Protein AF-A0A8X6L9H0-F1 (afdb_monomer_lite)

Organism: Trichonephila clavata (NCBI:txid2740835)

Sequence (111 aa):
MDDCLSGSSKLTEFKALQLELKQLLQRGGMTLHKWCTNLSPTTAQEELLLDRNSEEIQVKSLGMIWNSVSDTFTYKYNANLNHSYTKRDVLSQDHPHLRSIWTSRSCHFQS

Foldseek 3Di:
DQDDDDDDPDLVVRVVVVVVVQVVCVVVVHHDDADDALDDCVSDPPPHYDDLPDPVQQPCDPQWGANSPVRDIDHDDDDPPVDDDDPVNVVCVSPVVCVVVPVVVVVPPDD

Structure (mmCIF, N/CA/C/O backbone):
data_AF-A0A8X6L9H0-F1
#
_entry.id   AF-A0A8X6L9H0-F1
#
loop_
_atom_site.group_PDB
_atom_site.id
_atom_site.type_symbol
_atom_site.label_atom_id
_atom_site.label_alt_id
_atom_site.label_comp_id
_atom_site.label_asym_id
_atom_site.label_entity_id
_atom_site.label_seq_id
_atom_site.pdbx_PDB_ins_code
_atom_site.Cartn_x
_atom_site.Cartn_y
_atom_site.Cartn_z
_atom_site.occupancy
_atom_site.B_iso_or_equiv
_atom_site.auth_seq_id
_atom_site.auth_comp_id
_atom_site.auth_asym_id
_atom_site.auth_atom_id
_atom_site.pdbx_PDB_model_num
ATOM 1 N N . MET A 1 1 ? -8.670 -13.361 -3.957 1.00 62.12 1 MET A N 1
ATOM 2 C CA . MET A 1 1 ? -8.133 -11.998 -4.148 1.00 62.12 1 MET A CA 1
ATOM 3 C C . MET A 1 1 ? -8.380 -11.325 -2.828 1.00 62.12 1 MET A C 1
ATOM 5 O O . MET A 1 1 ? -9.537 -11.174 -2.461 1.00 62.12 1 MET A O 1
ATOM 9 N N . ASP A 1 2 ? -7.307 -11.040 -2.106 1.00 77.31 2 ASP A N 1
ATOM 10 C CA . ASP A 1 2 ? -7.361 -10.854 -0.653 1.00 77.31 2 ASP A CA 1
ATOM 11 C C . ASP A 1 2 ? -6.640 -9.558 -0.226 1.00 77.31 2 ASP A C 1
ATOM 13 O O . ASP A 1 2 ? -6.606 -9.222 0.954 1.00 77.31 2 ASP A O 1
ATOM 17 N N . ASP A 1 3 ? -6.112 -8.801 -1.201 1.00 77.94 3 ASP A N 1
ATOM 18 C CA . ASP A 1 3 ? -5.457 -7.506 -1.008 1.00 77.94 3 ASP A CA 1
ATOM 19 C C . ASP A 1 3 ? -6.423 -6.345 -1.295 1.00 77.94 3 ASP A C 1
ATOM 21 O O . ASP A 1 3 ? -7.194 -6.383 -2.258 1.00 77.94 3 ASP A O 1
ATOM 25 N N . CYS A 1 4 ? -6.330 -5.269 -0.508 1.00 80.62 4 CYS A N 1
ATOM 26 C CA . CYS A 1 4 ? -7.076 -4.028 -0.713 1.00 80.62 4 CYS A CA 1
ATOM 27 C C . CYS A 1 4 ? -6.118 -2.829 -0.705 1.00 80.62 4 CYS A C 1
ATOM 29 O O . CYS A 1 4 ? -5.362 -2.642 0.248 1.00 80.62 4 CYS A O 1
ATOM 31 N N . LEU A 1 5 ? -6.167 -2.014 -1.762 1.00 80.75 5 LEU A N 1
ATOM 32 C CA . LEU A 1 5 ? -5.429 -0.756 -1.868 1.00 80.75 5 LEU A CA 1
ATOM 33 C C . LEU A 1 5 ? -6.414 0.407 -1.723 1.00 80.75 5 LEU A C 1
ATOM 35 O O . LEU A 1 5 ? -7.377 0.509 -2.482 1.00 80.75 5 LEU A O 1
ATOM 39 N N . SER A 1 6 ? -6.169 1.280 -0.750 1.00 82.12 6 SER A N 1
ATOM 40 C CA . SER A 1 6 ? -6.954 2.492 -0.507 1.00 82.12 6 SER A CA 1
ATOM 41 C C . SER A 1 6 ? -6.022 3.630 -0.097 1.00 82.12 6 SER A C 1
ATOM 43 O O . SER A 1 6 ? -4.957 3.389 0.471 1.00 82.12 6 SER A O 1
ATOM 45 N N . GLY A 1 7 ? -6.406 4.869 -0.393 1.00 83.50 7 GLY A N 1
ATOM 46 C CA . GLY A 1 7 ? -5.577 6.044 -0.146 1.00 83.50 7 GLY A CA 1
ATOM 47 C C . GLY A 1 7 ? -6.398 7.318 0.023 1.00 83.50 7 GLY A C 1
ATOM 48 O O . GLY A 1 7 ? -7.534 7.411 -0.435 1.00 83.50 7 GLY A O 1
ATOM 49 N N . SER A 1 8 ? -5.802 8.311 0.682 1.00 83.19 8 SER A N 1
ATOM 50 C CA . SER A 1 8 ? -6.322 9.677 0.776 1.00 83.19 8 SER A CA 1
ATOM 51 C C . SER A 1 8 ? -5.162 10.671 0.737 1.00 83.19 8 SER A C 1
ATOM 53 O O . SER A 1 8 ? -4.038 10.351 1.121 1.00 83.19 8 SER A O 1
ATOM 55 N N . SER A 1 9 ? -5.443 11.888 0.274 1.00 82.56 9 SER A N 1
ATOM 56 C CA . SER A 1 9 ? -4.499 13.005 0.243 1.00 82.56 9 SER A CA 1
ATOM 57 C C . SER A 1 9 ? -4.329 13.700 1.599 1.00 82.56 9 SER A C 1
ATOM 59 O O . SER A 1 9 ? -3.380 14.464 1.770 1.00 82.56 9 SER A O 1
ATOM 61 N N . LYS A 1 10 ? -5.219 13.451 2.574 1.00 85.12 10 LYS A N 1
ATOM 62 C CA . LYS A 1 10 ? -5.148 14.039 3.920 1.00 85.12 10 LYS A CA 1
ATOM 63 C C . LYS A 1 10 ? -4.964 12.965 4.982 1.00 85.12 10 LYS A C 1
ATOM 65 O O . LYS A 1 10 ? -5.654 11.951 4.993 1.00 85.12 10 LYS A O 1
ATOM 70 N N . LEU A 1 11 ? -4.103 13.245 5.958 1.00 83.00 11 LEU A N 1
ATOM 71 C CA . LEU A 1 11 ? -3.814 12.319 7.057 1.00 83.00 11 LEU A CA 1
ATOM 72 C C . LEU A 1 11 ? -5.058 11.970 7.893 1.00 83.00 11 LEU A C 1
ATOM 74 O O . LEU A 1 11 ? -5.219 10.831 8.324 1.00 83.00 11 LEU A O 1
ATOM 78 N N . THR A 1 12 ? -5.931 12.944 8.147 1.00 84.25 12 THR A N 1
ATOM 79 C CA . THR A 1 12 ? -7.156 12.750 8.939 1.00 84.25 12 THR A CA 1
ATOM 80 C C . THR A 1 12 ? -8.145 11.829 8.233 1.00 84.25 12 THR A C 1
ATOM 82 O O . THR A 1 12 ? -8.662 10.898 8.844 1.00 84.25 12 THR A O 1
ATOM 85 N N . GLU A 1 13 ? -8.358 12.054 6.939 1.00 86.94 13 GLU A N 1
ATOM 86 C CA . GLU A 1 13 ? -9.201 11.217 6.084 1.00 86.94 13 GLU A CA 1
ATOM 87 C C . GLU A 1 13 ? -8.612 9.810 5.933 1.00 86.94 13 GLU A C 1
ATOM 89 O O . GLU A 1 13 ? -9.339 8.828 6.037 1.00 86.94 13 GLU A O 1
ATOM 94 N N . PHE A 1 14 ? -7.289 9.690 5.785 1.00 84.94 14 PHE A N 1
ATOM 95 C CA . PHE A 1 14 ? -6.604 8.397 5.746 1.00 84.94 14 PHE A CA 1
ATOM 96 C C . PHE A 1 14 ? -6.837 7.571 7.021 1.00 84.94 14 PHE A C 1
ATOM 98 O O . PHE A 1 14 ? -7.155 6.386 6.944 1.00 84.94 14 PHE A O 1
ATOM 105 N N . LYS A 1 15 ? -6.731 8.195 8.202 1.00 83.62 15 LYS A N 1
ATOM 106 C CA . LYS A 1 15 ? -7.002 7.523 9.484 1.00 83.62 15 LYS A CA 1
ATOM 107 C C . LYS A 1 15 ? -8.462 7.087 9.612 1.00 83.62 15 LYS A C 1
ATOM 109 O O . LYS A 1 15 ? -8.724 5.994 10.111 1.00 83.62 15 LYS A O 1
ATOM 114 N N . ALA A 1 16 ? -9.399 7.920 9.157 1.00 88.56 16 ALA A N 1
ATOM 115 C CA . ALA A 1 16 ? -10.816 7.565 9.132 1.00 88.56 16 ALA A CA 1
ATOM 116 C C . ALA A 1 16 ? -11.064 6.354 8.219 1.00 88.56 16 ALA A C 1
ATOM 118 O O . ALA A 1 16 ? -11.650 5.369 8.661 1.00 88.56 16 ALA A O 1
ATOM 119 N N . LEU A 1 17 ? -10.508 6.372 7.004 1.00 88.06 17 LEU A N 1
ATOM 120 C CA . LEU A 1 17 ? -10.592 5.264 6.050 1.00 88.06 17 LEU A CA 1
ATOM 121 C C . LEU A 1 17 ? -10.015 3.963 6.613 1.00 88.06 17 LEU A C 1
ATOM 123 O O . LEU A 1 17 ? -10.625 2.907 6.468 1.00 88.06 17 LEU A O 1
ATOM 127 N N . GLN A 1 18 ? -8.860 4.022 7.279 1.00 85.00 18 GLN A N 1
ATOM 128 C CA . GLN A 1 18 ? -8.257 2.849 7.910 1.00 85.00 18 GLN A CA 1
ATOM 129 C C . GLN A 1 18 ? -9.188 2.237 8.969 1.00 85.00 18 GLN A C 1
ATOM 131 O O . GLN A 1 18 ? -9.349 1.014 9.029 1.00 85.00 18 GLN A O 1
ATOM 136 N N . LEU A 1 19 ? -9.811 3.078 9.800 1.00 87.12 19 LEU A N 1
ATOM 137 C CA . LEU A 1 19 ? -10.740 2.632 10.835 1.00 87.12 19 LEU A CA 1
ATOM 138 C C . LEU A 1 19 ? -12.010 2.024 10.229 1.00 87.12 19 LEU A C 1
ATOM 140 O O . LEU A 1 19 ? -12.421 0.938 10.639 1.00 87.12 19 LEU A O 1
ATOM 144 N N . GLU A 1 20 ? -12.604 2.696 9.245 1.00 91.25 20 GLU A N 1
ATOM 145 C CA . GLU A 1 20 ? -13.798 2.227 8.538 1.00 91.25 20 GLU A CA 1
ATOM 146 C C . GLU A 1 20 ? -13.548 0.883 7.850 1.00 91.25 20 GLU A C 1
ATOM 148 O O . GLU A 1 20 ? -14.347 -0.043 7.997 1.00 91.25 20 GLU A O 1
ATOM 153 N N . LEU A 1 21 ? -12.403 0.731 7.177 1.00 89.94 21 LEU A N 1
ATOM 154 C CA . LEU A 1 21 ? -12.025 -0.518 6.521 1.00 89.94 21 LEU A CA 1
ATOM 155 C C . LEU A 1 21 ? -11.865 -1.656 7.537 1.00 89.94 21 LEU A C 1
ATOM 157 O O . LEU A 1 21 ? -12.380 -2.754 7.327 1.00 89.94 21 LEU A O 1
ATOM 161 N N . LYS A 1 22 ? -11.202 -1.394 8.671 1.00 86.94 22 LYS A N 1
ATOM 162 C CA . LYS A 1 22 ? -11.036 -2.384 9.743 1.00 86.94 22 LYS A CA 1
ATOM 163 C C . LYS A 1 22 ? -12.389 -2.842 10.292 1.00 86.94 22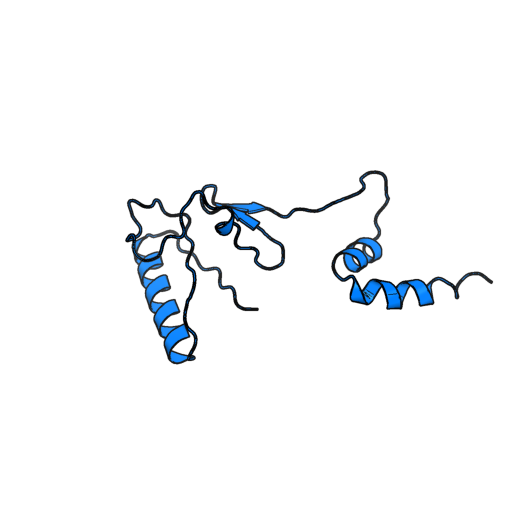 LYS A C 1
ATOM 165 O O . LYS A 1 22 ? -12.605 -4.041 10.449 1.00 86.94 22 LYS A O 1
ATOM 170 N N . GLN A 1 23 ? -13.308 -1.909 10.542 1.00 90.94 23 GLN A N 1
ATOM 171 C CA . GLN A 1 23 ? -14.658 -2.223 11.018 1.00 90.94 23 GLN A CA 1
ATOM 172 C C . GLN A 1 23 ? -15.472 -3.003 9.981 1.00 90.94 23 GLN A C 1
ATOM 174 O O . GLN A 1 23 ? -16.177 -3.947 10.337 1.00 90.94 23 GLN A O 1
ATOM 179 N N . LEU A 1 24 ? -15.376 -2.627 8.704 1.00 92.38 24 LEU A N 1
ATOM 180 C CA . LEU A 1 24 ? -16.057 -3.308 7.606 1.00 92.38 24 LEU A CA 1
ATOM 181 C C . LEU A 1 24 ? -15.600 -4.769 7.498 1.00 92.38 24 LEU A C 1
ATOM 183 O O . LEU A 1 24 ? -16.435 -5.672 7.459 1.00 92.38 24 LEU A O 1
ATOM 187 N N . LEU A 1 25 ? -14.284 -5.001 7.507 1.00 89.81 25 LEU A N 1
ATOM 188 C CA . LEU A 1 25 ? -13.709 -6.344 7.448 1.00 89.81 25 LEU A CA 1
ATOM 189 C C . LEU A 1 25 ? -14.140 -7.179 8.657 1.00 89.81 25 LEU A C 1
ATOM 191 O O . LEU A 1 25 ? -14.620 -8.296 8.477 1.00 89.81 25 LEU A O 1
ATOM 195 N N . GLN A 1 26 ? -14.086 -6.609 9.864 1.00 90.44 26 GLN A N 1
ATOM 196 C CA . GLN A 1 26 ? -14.535 -7.286 11.084 1.00 90.44 26 GLN A CA 1
ATOM 197 C C . GLN A 1 26 ? -16.013 -7.686 11.029 1.00 90.44 26 GLN A C 1
ATOM 199 O O . GLN A 1 26 ? -16.359 -8.802 11.411 1.00 90.44 26 GLN A O 1
ATOM 204 N N . ARG A 1 27 ? -16.891 -6.816 10.513 1.00 92.88 27 ARG A N 1
ATOM 205 C CA . ARG A 1 27 ? -18.314 -7.143 10.302 1.00 92.88 27 ARG A CA 1
ATOM 206 C C . ARG A 1 27 ? -18.508 -8.275 9.295 1.00 92.88 27 ARG A C 1
ATOM 208 O O . ARG A 1 27 ? -19.432 -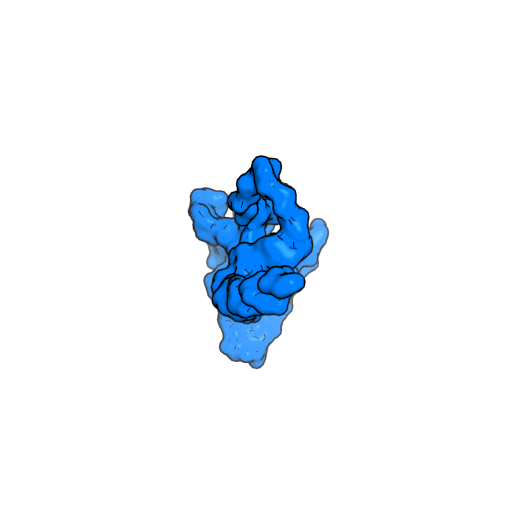9.064 9.448 1.00 92.88 27 ARG A O 1
ATOM 215 N N . GLY A 1 28 ? -17.636 -8.358 8.294 1.00 90.75 28 GLY A N 1
ATOM 216 C CA . GLY A 1 28 ? -17.590 -9.457 7.332 1.00 90.75 28 GLY A CA 1
ATOM 217 C C . GLY A 1 28 ? -16.922 -10.735 7.852 1.00 90.75 28 GLY A C 1
ATOM 218 O O . GLY A 1 28 ? -16.766 -11.671 7.076 1.00 90.75 28 GLY A O 1
ATOM 219 N N . GLY A 1 29 ? -16.495 -10.788 9.121 1.00 91.25 29 GLY A N 1
ATOM 220 C CA . GLY A 1 29 ? -15.761 -11.929 9.682 1.00 91.25 29 GLY A CA 1
ATOM 221 C C . GLY A 1 29 ? -14.321 -12.062 9.169 1.00 91.25 29 GLY A C 1
ATOM 222 O O . GLY A 1 29 ? -13.702 -13.109 9.339 1.00 91.25 29 GLY A O 1
ATOM 223 N N . MET A 1 30 ? -13.781 -11.015 8.541 1.00 88.19 30 MET A N 1
ATOM 224 C CA . MET A 1 30 ? -12.420 -10.960 8.012 1.00 88.19 30 MET A CA 1
ATOM 225 C C . MET A 1 30 ? -11.512 -10.162 8.950 1.00 88.19 30 MET A C 1
ATOM 227 O O . MET A 1 30 ? -11.909 -9.147 9.524 1.00 88.19 30 MET A O 1
ATOM 231 N N . THR A 1 31 ? -10.259 -10.595 9.079 1.00 82.94 31 THR A N 1
ATOM 232 C CA . THR A 1 31 ? -9.248 -9.886 9.873 1.00 82.94 31 THR A CA 1
ATOM 233 C C . THR A 1 31 ? -8.200 -9.282 8.950 1.00 82.94 31 THR A C 1
ATOM 235 O O . THR A 1 31 ? -7.646 -9.964 8.092 1.00 82.94 31 THR A O 1
ATOM 238 N N . LEU A 1 32 ? -7.907 -7.996 9.134 1.00 80.00 32 LEU A N 1
ATOM 239 C CA . LEU A 1 32 ? -6.811 -7.330 8.439 1.00 80.00 32 LEU A CA 1
ATOM 240 C C . LEU A 1 32 ? -5.478 -7.751 9.079 1.00 80.00 32 LEU A C 1
ATOM 242 O O . LEU A 1 32 ? -5.169 -7.325 10.190 1.00 80.00 32 LEU A O 1
ATOM 246 N N . HIS A 1 33 ? -4.712 -8.604 8.394 1.00 72.19 33 HIS A N 1
ATOM 247 C CA . HIS A 1 33 ? -3.483 -9.203 8.936 1.00 72.19 33 HIS A CA 1
ATOM 248 C C . HIS A 1 33 ? -2.215 -8.366 8.728 1.00 72.19 33 HIS A C 1
ATOM 250 O O . HIS A 1 33 ? -1.290 -8.455 9.530 1.00 72.19 33 HIS A O 1
ATOM 256 N N . LYS A 1 34 ? -2.148 -7.585 7.645 1.00 73.12 34 LYS A N 1
ATOM 257 C CA . LYS A 1 34 ? -0.986 -6.770 7.268 1.00 73.12 34 LYS A CA 1
ATOM 258 C C . LYS A 1 34 ? -1.477 -5.416 6.752 1.00 73.12 34 LYS A C 1
ATOM 260 O O . LYS A 1 34 ? -2.467 -5.363 6.025 1.00 73.12 34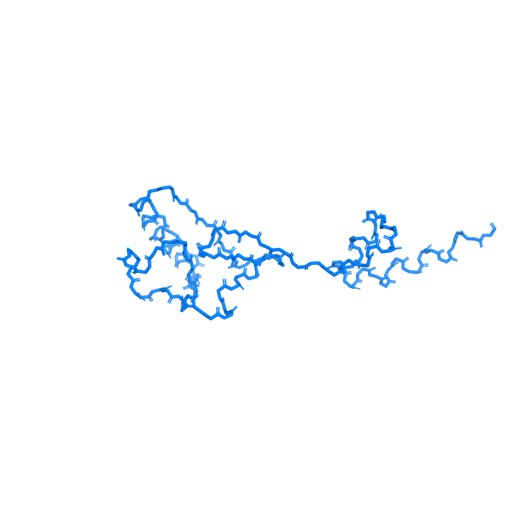 LYS A O 1
ATOM 265 N N . TRP A 1 35 ? -0.802 -4.332 7.130 1.00 77.50 35 TRP A N 1
ATOM 266 C CA . TRP A 1 35 ? -1.087 -2.979 6.648 1.00 77.50 35 TRP A CA 1
ATOM 267 C C . TRP A 1 35 ? 0.221 -2.292 6.254 1.00 77.50 35 TRP A C 1
ATOM 269 O O . TRP A 1 35 ? 1.197 -2.328 6.997 1.00 77.50 35 TRP A O 1
ATOM 279 N N . CYS A 1 36 ? 0.237 -1.665 5.080 1.00 74.81 36 CYS A N 1
ATOM 280 C CA . CYS A 1 36 ? 1.379 -0.917 4.556 1.00 74.81 36 CYS A CA 1
ATOM 281 C C . CYS A 1 36 ? 0.911 0.480 4.141 1.00 74.81 36 CYS A C 1
ATOM 283 O O . CYS A 1 36 ? -0.193 0.644 3.627 1.00 74.81 36 CYS A O 1
ATOM 285 N N . THR A 1 37 ? 1.745 1.496 4.361 1.00 76.12 37 THR A N 1
ATOM 286 C CA . THR A 1 37 ? 1.418 2.906 4.095 1.00 76.12 37 THR A CA 1
ATOM 287 C C . THR A 1 37 ? 2.653 3.640 3.578 1.00 76.12 37 THR A C 1
ATOM 289 O O . THR A 1 37 ? 3.768 3.310 3.981 1.00 76.12 37 THR A O 1
ATOM 292 N N . ASN A 1 38 ? 2.454 4.648 2.723 1.00 76.00 38 ASN A N 1
ATOM 293 C CA . ASN A 1 38 ? 3.505 5.557 2.249 1.00 76.00 38 ASN A CA 1
ATOM 294 C C . ASN A 1 38 ? 3.791 6.731 3.211 1.00 76.00 38 ASN A C 1
ATOM 296 O O . ASN A 1 38 ? 4.686 7.539 2.967 1.00 76.00 38 ASN A O 1
ATOM 300 N N . LEU A 1 39 ? 3.057 6.838 4.324 1.00 70.88 39 LEU A N 1
ATOM 301 C CA . LEU A 1 39 ? 3.299 7.839 5.362 1.00 70.88 39 LEU A CA 1
ATOM 302 C C . LEU A 1 39 ? 4.564 7.522 6.169 1.00 70.88 39 LEU A C 1
ATOM 304 O O . LEU A 1 39 ? 4.882 6.366 6.453 1.00 70.88 39 LEU A O 1
ATOM 308 N N . SER A 1 40 ? 5.258 8.577 6.599 1.00 64.25 40 SER A N 1
ATOM 309 C CA . SER A 1 40 ? 6.424 8.461 7.478 1.00 64.25 40 SER A CA 1
ATOM 310 C C . SER A 1 40 ? 6.063 7.777 8.815 1.00 64.25 40 SER A C 1
ATOM 312 O O . SER A 1 40 ? 5.025 8.111 9.399 1.00 64.25 40 SER A O 1
ATOM 314 N N . PRO A 1 41 ? 6.938 6.906 9.364 1.00 58.19 41 PRO A N 1
ATOM 315 C CA . PRO A 1 41 ? 6.762 6.249 10.665 1.00 58.19 41 PRO A CA 1
ATOM 316 C C . PRO A 1 41 ? 6.497 7.212 11.823 1.00 58.19 41 PRO A C 1
ATOM 318 O O . PRO A 1 41 ? 5.828 6.865 12.780 1.00 58.19 41 PRO A O 1
ATOM 321 N N . THR A 1 42 ? 6.960 8.459 11.723 1.00 54.81 42 THR A N 1
ATOM 322 C CA . THR A 1 42 ? 6.697 9.499 12.729 1.00 54.81 42 THR A CA 1
ATOM 323 C C . THR A 1 42 ? 5.229 9.930 12.809 1.00 54.81 42 THR A C 1
ATOM 325 O O . THR A 1 42 ? 4.845 10.626 13.742 1.00 54.81 42 THR A O 1
ATOM 328 N N . THR A 1 43 ? 4.404 9.569 11.821 1.00 56.19 43 THR A N 1
ATOM 329 C CA . THR A 1 43 ? 3.012 10.035 11.679 1.00 56.19 43 THR A CA 1
ATOM 330 C C . THR A 1 43 ? 1.983 8.903 11.799 1.00 56.19 43 THR A C 1
ATOM 332 O O . THR A 1 43 ? 0.824 9.141 12.163 1.00 56.19 43 THR A O 1
ATOM 335 N N . ALA A 1 44 ? 2.401 7.672 11.505 1.00 55.41 44 ALA A N 1
ATOM 336 C CA . ALA A 1 44 ? 1.609 6.461 11.663 1.00 55.41 44 ALA A CA 1
ATOM 337 C C . ALA A 1 44 ? 1.977 5.798 12.998 1.00 55.41 44 ALA A C 1
ATOM 339 O O . ALA A 1 44 ? 3.144 5.535 13.253 1.00 55.41 44 ALA A O 1
ATOM 340 N N . GLN A 1 45 ? 0.991 5.567 13.866 1.00 53.81 45 GLN A N 1
ATOM 341 C CA . GLN A 1 45 ? 1.203 4.860 15.131 1.00 53.81 45 GLN A CA 1
ATOM 342 C C . GLN A 1 45 ? 1.884 3.505 14.873 1.00 53.81 45 GLN A C 1
ATOM 344 O O . GLN A 1 45 ? 1.491 2.778 13.961 1.00 53.81 45 GLN A O 1
ATOM 349 N N . GLU A 1 46 ? 2.902 3.200 15.683 1.00 52.22 46 GLU A N 1
ATOM 350 C CA . GLU A 1 46 ? 3.845 2.077 15.539 1.00 52.22 46 GLU A CA 1
ATOM 351 C C . GLU A 1 46 ? 3.191 0.686 15.462 1.00 52.22 46 GLU A C 1
ATOM 353 O O . GLU A 1 46 ? 3.822 -0.263 15.013 1.00 52.22 46 GLU A O 1
ATOM 358 N N . GLU A 1 47 ? 1.921 0.548 15.849 1.00 51.31 47 GLU A N 1
ATOM 359 C CA . GLU A 1 47 ? 1.254 -0.747 16.027 1.00 51.31 47 GLU A CA 1
ATOM 360 C C . GLU A 1 47 ? 1.061 -1.578 14.747 1.00 51.31 47 GLU A C 1
ATOM 362 O O . GLU A 1 47 ? 0.780 -2.769 14.847 1.00 51.31 47 GLU A O 1
ATOM 367 N N . LEU A 1 48 ? 1.164 -0.986 13.550 1.00 52.97 48 LEU A N 1
ATOM 368 C CA . LEU A 1 48 ? 0.782 -1.662 12.298 1.00 52.97 48 LEU A CA 1
ATOM 369 C C . LEU A 1 48 ? 1.771 -1.478 11.140 1.00 52.97 48 LEU A C 1
ATOM 371 O O . LEU A 1 48 ? 1.443 -1.827 10.007 1.00 52.97 48 LEU A O 1
ATOM 375 N N . LEU A 1 49 ? 2.957 -0.921 11.387 1.00 55.03 49 LEU A N 1
ATOM 376 C CA . LEU A 1 49 ? 3.960 -0.740 10.340 1.00 55.03 49 LEU A CA 1
ATOM 377 C C . LEU A 1 49 ? 4.814 -2.002 10.224 1.00 55.03 49 LEU A C 1
ATOM 379 O O . LEU A 1 49 ? 5.632 -2.292 11.093 1.00 55.03 49 LEU A O 1
ATOM 383 N N . LEU A 1 50 ? 4.646 -2.736 9.124 1.00 55.56 50 LEU A N 1
ATOM 384 C CA . LEU A 1 50 ? 5.675 -3.670 8.672 1.00 55.56 50 LEU A CA 1
ATOM 385 C C . LEU A 1 50 ? 6.994 -2.902 8.510 1.00 55.56 50 LEU A C 1
ATOM 387 O O . LEU A 1 50 ? 7.007 -1.795 7.962 1.00 55.56 50 LEU A O 1
ATOM 391 N N . ASP A 1 51 ? 8.079 -3.481 9.026 1.00 52.44 51 ASP A N 1
ATOM 392 C CA . ASP A 1 51 ? 9.424 -2.907 8.989 1.00 52.44 51 ASP A CA 1
ATOM 393 C C . ASP A 1 51 ? 9.763 -2.441 7.566 1.00 52.44 51 ASP A C 1
ATOM 395 O O . ASP A 1 51 ? 9.787 -3.252 6.639 1.00 52.44 51 ASP A O 1
ATOM 399 N N . ARG A 1 52 ? 10.020 -1.129 7.412 1.00 53.34 52 ARG A N 1
ATOM 400 C CA . ARG A 1 52 ? 10.264 -0.410 6.143 1.00 53.34 52 ARG A CA 1
ATOM 401 C C . ARG A 1 52 ? 11.503 -0.884 5.374 1.00 53.34 52 ARG A C 1
ATOM 403 O O . ARG A 1 52 ? 11.691 -0.455 4.234 1.00 53.34 52 ARG A O 1
ATOM 410 N N . ASN A 1 53 ? 12.285 -1.796 5.944 1.00 49.12 53 ASN A N 1
ATOM 411 C CA . ASN A 1 53 ? 13.473 -2.356 5.311 1.00 49.12 53 ASN A CA 1
ATOM 412 C C . ASN A 1 53 ? 13.355 -3.849 4.957 1.00 49.12 53 ASN A C 1
ATOM 414 O O . ASN A 1 53 ? 14.286 -4.398 4.369 1.00 49.12 53 ASN A O 1
ATOM 418 N N . SER A 1 54 ? 12.237 -4.511 5.267 1.00 51.75 54 SER A N 1
ATOM 419 C CA . SER A 1 54 ? 12.051 -5.920 4.914 1.00 51.75 54 SER A CA 1
ATOM 420 C C . SER A 1 54 ? 11.638 -6.096 3.449 1.00 51.75 54 SER A C 1
ATOM 422 O O . SER A 1 54 ? 10.776 -5.386 2.932 1.00 51.75 54 SER A O 1
ATOM 424 N N . GLU A 1 55 ? 12.182 -7.120 2.783 1.00 52.12 55 GLU A N 1
ATOM 425 C CA . GLU A 1 55 ? 11.723 -7.571 1.456 1.00 52.12 55 GLU A CA 1
ATOM 426 C C . GLU A 1 55 ? 10.213 -7.913 1.436 1.00 52.12 55 GLU A C 1
ATOM 428 O O . GLU A 1 55 ? 9.603 -7.977 0.368 1.00 52.12 55 GLU A O 1
ATOM 433 N N . GLU A 1 56 ? 9.590 -8.056 2.614 1.00 50.09 56 GLU A N 1
ATOM 434 C CA . GLU A 1 56 ? 8.145 -8.204 2.834 1.00 50.09 56 GLU A CA 1
ATOM 435 C C . GLU A 1 56 ? 7.285 -6.983 2.455 1.00 50.09 56 GLU A C 1
ATOM 437 O O . GLU A 1 56 ? 6.082 -7.150 2.258 1.00 50.09 56 GLU A O 1
ATOM 442 N N . ILE A 1 57 ? 7.842 -5.771 2.323 1.00 52.50 57 ILE A N 1
ATOM 443 C CA . ILE A 1 57 ? 7.065 -4.570 1.920 1.00 52.50 57 ILE A CA 1
ATOM 444 C C . ILE A 1 57 ? 6.676 -4.627 0.449 1.00 52.50 57 ILE A C 1
ATOM 446 O O . ILE A 1 57 ? 5.795 -3.888 0.011 1.00 52.50 57 ILE A O 1
ATOM 450 N N . GLN A 1 58 ? 7.312 -5.512 -0.323 1.00 57.00 58 GLN A N 1
ATOM 451 C CA . GLN A 1 58 ? 6.871 -5.833 -1.669 1.00 57.00 58 GLN A CA 1
ATOM 452 C C . GLN A 1 58 ? 5.539 -6.579 -1.575 1.00 57.00 58 GLN A C 1
ATOM 454 O O . GLN A 1 58 ? 5.476 -7.801 -1.708 1.00 57.00 58 GLN A O 1
ATOM 459 N N . VAL A 1 59 ? 4.461 -5.831 -1.333 1.00 59.97 59 VAL A N 1
ATOM 460 C CA . VAL A 1 59 ? 3.096 -6.332 -1.420 1.00 59.97 59 VAL A CA 1
ATOM 461 C C . VAL A 1 59 ? 2.895 -6.708 -2.879 1.00 59.97 59 VAL A C 1
ATOM 463 O O . VAL A 1 59 ? 2.796 -5.844 -3.752 1.00 59.97 59 VAL A O 1
ATOM 466 N N . LYS A 1 60 ? 2.937 -8.015 -3.141 1.00 62.59 60 LYS A N 1
ATOM 467 C CA . LYS A 1 60 ? 2.738 -8.592 -4.466 1.00 62.59 60 LYS A CA 1
ATOM 468 C C . LYS A 1 60 ? 1.246 -8.698 -4.721 1.00 62.59 60 LYS A C 1
ATOM 470 O O . LYS A 1 60 ? 0.679 -9.771 -4.554 1.00 62.59 60 LYS A O 1
ATOM 475 N N . SER A 1 61 ? 0.625 -7.603 -5.142 1.00 64.31 61 SER A N 1
ATOM 476 C CA . SER A 1 61 ? -0.757 -7.665 -5.609 1.00 64.31 61 SER A CA 1
ATOM 477 C C . SER A 1 61 ? -0.764 -7.840 -7.120 1.00 64.31 61 SER A C 1
ATOM 479 O O . SER A 1 61 ? -0.164 -7.051 -7.845 1.00 64.31 61 SER A O 1
ATOM 481 N N . LEU A 1 62 ? -1.388 -8.916 -7.606 1.00 69.50 62 LEU A N 1
ATOM 482 C CA . LEU A 1 62 ? -1.518 -9.214 -9.042 1.00 69.50 62 LEU A CA 1
ATOM 483 C C . LEU A 1 62 ? -0.176 -9.272 -9.813 1.00 69.50 62 LEU A C 1
ATOM 485 O O . LEU A 1 62 ? -0.123 -8.972 -11.001 1.00 69.50 62 LEU A O 1
ATOM 489 N N . GLY A 1 63 ? 0.927 -9.633 -9.148 1.00 73.69 63 GLY A N 1
ATOM 490 C CA . GLY A 1 63 ? 2.271 -9.637 -9.751 1.00 73.69 63 GLY A CA 1
ATOM 491 C C . GLY A 1 63 ? 2.947 -8.259 -9.824 1.00 73.69 63 GLY A C 1
ATOM 492 O O . GLY A 1 63 ? 4.086 -8.161 -10.281 1.00 73.69 63 GLY A O 1
ATOM 493 N N . MET A 1 64 ? 2.286 -7.209 -9.333 1.00 77.56 64 MET A N 1
ATOM 494 C CA . MET A 1 64 ? 2.853 -5.877 -9.141 1.00 77.56 64 MET A CA 1
ATOM 495 C C . MET A 1 64 ? 3.452 -5.765 -7.739 1.00 77.56 64 MET A C 1
ATOM 497 O O . MET A 1 64 ? 2.900 -6.267 -6.768 1.00 77.56 64 MET A O 1
ATOM 501 N N . ILE A 1 65 ? 4.593 -5.100 -7.647 1.00 82.19 65 ILE A N 1
ATOM 502 C CA . ILE A 1 65 ? 5.353 -4.821 -6.435 1.00 82.19 65 ILE A CA 1
ATOM 503 C C . ILE A 1 65 ? 5.183 -3.338 -6.118 1.00 82.19 65 ILE A C 1
ATOM 505 O O . ILE A 1 65 ? 5.664 -2.485 -6.868 1.00 82.19 65 ILE A O 1
ATOM 509 N N . TRP A 1 66 ? 4.519 -3.019 -5.011 1.00 80.12 66 TRP A N 1
ATOM 510 C CA . TRP A 1 66 ? 4.435 -1.641 -4.530 1.00 80.12 66 TRP A CA 1
ATOM 511 C C . TRP A 1 66 ? 5.628 -1.295 -3.636 1.00 80.12 66 TRP A C 1
ATOM 513 O O . TRP A 1 66 ? 5.962 -2.037 -2.713 1.00 80.12 66 TRP A O 1
ATOM 523 N N . ASN A 1 67 ? 6.266 -0.158 -3.909 1.00 77.44 67 ASN A N 1
ATOM 524 C CA . ASN A 1 67 ? 7.244 0.468 -3.035 1.00 77.44 67 ASN A CA 1
ATOM 525 C C . ASN A 1 67 ? 6.567 1.624 -2.297 1.00 77.44 67 ASN A C 1
ATOM 527 O O . ASN A 1 67 ? 6.338 2.688 -2.874 1.00 77.44 67 ASN A O 1
ATOM 531 N N . SER A 1 68 ? 6.282 1.421 -1.012 1.00 72.56 68 SER A N 1
ATOM 532 C CA . SER A 1 68 ? 5.620 2.425 -0.179 1.00 72.56 68 SER A CA 1
ATOM 533 C C . SER A 1 68 ? 6.474 3.672 0.065 1.00 72.56 68 SER A C 1
ATOM 535 O O . SER A 1 68 ? 5.928 4.732 0.342 1.00 72.56 68 SER A O 1
ATOM 537 N N . VAL A 1 69 ? 7.804 3.591 -0.052 1.00 73.19 69 VAL A N 1
ATOM 538 C CA . VAL A 1 69 ? 8.702 4.727 0.218 1.00 73.19 69 VAL A CA 1
ATOM 539 C C . VAL A 1 69 ? 8.689 5.737 -0.920 1.00 73.19 69 VAL A C 1
ATOM 541 O O . VAL A 1 69 ? 8.654 6.939 -0.674 1.00 73.19 69 VAL A O 1
ATOM 544 N N . SER A 1 70 ? 8.743 5.254 -2.158 1.00 76.50 70 SER A N 1
ATOM 545 C CA . SER A 1 70 ? 8.705 6.101 -3.354 1.00 76.50 70 SER A CA 1
ATOM 546 C C . SER A 1 70 ? 7.300 6.277 -3.922 1.00 76.50 70 SER A C 1
ATOM 548 O O . SER A 1 70 ? 7.145 6.991 -4.905 1.00 76.50 70 SER A O 1
ATOM 550 N N . ASP A 1 71 ? 6.307 5.609 -3.332 1.00 78.06 71 ASP A N 1
ATOM 551 C CA . ASP A 1 71 ? 4.939 5.508 -3.840 1.00 78.06 71 ASP A CA 1
ATOM 552 C C . ASP A 1 71 ? 4.884 5.072 -5.314 1.00 78.06 71 ASP A C 1
ATOM 554 O O . ASP A 1 71 ? 4.213 5.664 -6.158 1.00 78.06 71 ASP A O 1
ATOM 558 N N . THR A 1 72 ? 5.660 4.038 -5.652 1.00 79.56 72 THR A N 1
ATOM 559 C CA . THR A 1 72 ? 5.751 3.534 -7.027 1.00 79.56 72 THR A CA 1
ATOM 560 C C . THR A 1 72 ? 5.361 2.072 -7.120 1.00 79.56 72 THR A C 1
ATOM 562 O O . THR A 1 72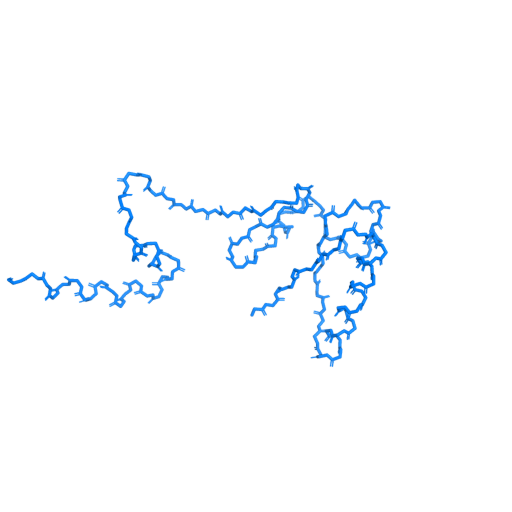 ? 5.752 1.239 -6.303 1.00 79.56 72 THR A O 1
ATOM 565 N N . PHE A 1 73 ? 4.603 1.740 -8.163 1.00 81.62 73 PHE A N 1
ATOM 566 C CA . PHE A 1 73 ? 4.345 0.360 -8.545 1.00 81.62 73 PHE A CA 1
ATOM 567 C C . PHE A 1 73 ? 5.381 -0.088 -9.566 1.00 81.62 73 PHE A C 1
ATOM 569 O O . PHE A 1 73 ? 5.657 0.594 -10.551 1.00 81.62 73 PHE A O 1
ATOM 576 N N . THR A 1 74 ? 5.946 -1.261 -9.332 1.00 81.50 74 THR A N 1
ATOM 577 C CA . THR A 1 74 ? 6.921 -1.896 -10.210 1.00 81.50 74 THR A CA 1
ATOM 578 C C . THR A 1 74 ? 6.429 -3.280 -10.576 1.00 81.50 74 THR A C 1
ATOM 580 O O . THR A 1 74 ? 5.757 -3.945 -9.802 1.00 81.50 74 THR A O 1
ATOM 583 N N . TYR A 1 75 ? 6.744 -3.738 -11.774 1.00 79.44 75 TYR A N 1
ATOM 584 C CA . TYR A 1 75 ? 6.449 -5.095 -12.205 1.00 79.44 75 TYR A CA 1
ATOM 585 C C . TYR A 1 75 ? 7.706 -5.634 -12.874 1.00 79.44 75 TYR A C 1
ATOM 587 O O . TYR A 1 75 ? 8.392 -4.915 -13.602 1.00 79.44 75 TYR A O 1
ATOM 595 N N . LYS A 1 76 ? 8.050 -6.884 -12.564 1.00 77.00 76 LYS A N 1
ATOM 596 C CA . LYS A 1 76 ? 9.214 -7.551 -13.142 1.00 77.00 76 LYS A CA 1
ATOM 597 C C . LYS A 1 76 ? 8.736 -8.464 -14.259 1.00 77.00 76 LYS A C 1
ATOM 599 O O . LYS A 1 76 ? 8.045 -9.442 -13.999 1.00 77.00 76 LYS A O 1
ATOM 604 N N . TYR A 1 77 ? 9.169 -8.162 -15.476 1.00 74.88 77 TYR A N 1
ATOM 605 C CA . TYR A 1 77 ? 8.988 -9.018 -16.640 1.00 74.88 77 TYR A CA 1
ATOM 606 C C . TYR A 1 77 ? 10.336 -9.500 -17.143 1.00 74.88 77 TYR A C 1
ATOM 608 O O . TYR A 1 77 ? 11.290 -8.724 -17.218 1.00 74.88 77 TYR A O 1
ATOM 616 N N . ASN A 1 78 ? 10.406 -10.772 -17.516 1.00 73.19 78 ASN A N 1
ATOM 617 C CA . ASN A 1 78 ? 11.579 -11.330 -18.165 1.00 73.19 78 ASN A CA 1
ATOM 618 C C . ASN A 1 78 ? 11.309 -11.428 -19.671 1.00 73.19 78 ASN A C 1
ATOM 620 O O . ASN A 1 78 ? 10.848 -12.453 -20.166 1.00 73.19 78 ASN A O 1
ATOM 624 N N . ALA A 1 79 ? 11.548 -10.323 -20.382 1.00 73.31 79 ALA A N 1
ATOM 625 C CA . ALA A 1 79 ? 11.420 -10.270 -21.832 1.00 73.31 79 ALA A CA 1
ATOM 626 C C . ALA A 1 79 ? 12.731 -10.687 -22.496 1.00 73.31 79 ALA A C 1
ATOM 628 O O . ALA A 1 79 ? 13.762 -10.041 -22.309 1.00 73.31 79 ALA A O 1
ATOM 629 N N . ASN A 1 80 ? 12.681 -11.673 -23.386 1.00 78.38 80 ASN A N 1
ATOM 630 C CA . ASN A 1 80 ? 13.710 -11.777 -24.412 1.00 78.38 80 ASN A CA 1
ATOM 631 C C . ASN A 1 80 ? 13.464 -10.694 -25.474 1.00 78.38 80 ASN A C 1
ATOM 633 O O . ASN A 1 80 ? 12.575 -10.858 -26.306 1.00 78.38 80 ASN A O 1
ATOM 637 N N . LEU A 1 81 ? 14.233 -9.602 -25.441 1.00 76.81 81 LEU A N 1
ATOM 638 C CA . LEU A 1 81 ? 14.091 -8.455 -26.354 1.00 76.81 81 LEU A CA 1
ATOM 639 C C . LEU A 1 81 ? 14.403 -8.784 -27.824 1.00 76.81 81 LEU A C 1
ATOM 641 O O . LEU A 1 81 ? 14.036 -8.019 -28.709 1.00 76.81 81 LEU A O 1
ATOM 645 N N . ASN A 1 82 ? 15.040 -9.927 -28.094 1.00 80.25 82 ASN A N 1
ATOM 646 C CA . ASN A 1 82 ? 15.339 -10.389 -29.452 1.00 80.25 82 ASN A CA 1
ATOM 647 C C . ASN A 1 82 ? 14.188 -11.195 -30.077 1.00 80.25 82 ASN A C 1
ATOM 649 O O . ASN A 1 82 ? 14.308 -11.676 -31.202 1.00 80.25 82 ASN A O 1
ATOM 653 N N . HIS A 1 83 ? 13.084 -11.379 -29.352 1.00 78.94 83 HIS A N 1
ATOM 654 C CA . HIS A 1 83 ? 11.912 -12.101 -29.824 1.00 78.94 83 HIS A CA 1
ATOM 655 C C . HIS A 1 83 ? 10.784 -11.121 -30.166 1.00 78.94 83 HIS A C 1
ATOM 657 O O . HIS A 1 83 ? 10.455 -10.237 -29.376 1.00 78.94 83 HIS A O 1
ATOM 663 N N . SER A 1 84 ? 10.173 -11.283 -31.342 1.00 83.25 84 SER A N 1
ATOM 664 C CA . SER A 1 84 ? 8.947 -10.561 -31.680 1.00 83.25 84 SER A CA 1
ATOM 665 C C . SER A 1 84 ? 7.776 -11.223 -30.962 1.00 83.25 84 SER A C 1
ATOM 667 O O . SER A 1 84 ? 7.480 -12.387 -31.213 1.00 83.25 84 SER A O 1
ATOM 669 N N . TYR A 1 85 ? 7.123 -10.487 -30.066 1.00 80.88 85 TYR A N 1
ATOM 670 C CA . TYR A 1 85 ? 5.962 -10.983 -29.336 1.00 80.88 85 TYR A CA 1
ATOM 671 C C . TYR A 1 85 ? 4.677 -10.643 -30.076 1.00 80.88 85 TYR A C 1
ATOM 673 O O . TYR A 1 85 ? 4.417 -9.484 -30.407 1.00 80.88 85 TYR A O 1
ATOM 681 N N . THR A 1 86 ? 3.809 -11.634 -30.240 1.00 85.81 86 THR A N 1
ATOM 682 C CA . THR A 1 86 ? 2.395 -11.391 -30.516 1.00 85.81 86 THR A CA 1
ATOM 683 C C . THR A 1 86 ? 1.622 -11.258 -29.202 1.00 85.81 86 THR A C 1
ATOM 685 O O . THR A 1 86 ? 2.047 -11.745 -28.153 1.00 85.81 86 THR A O 1
ATOM 688 N N . LYS A 1 87 ? 0.424 -10.657 -29.243 1.00 77.88 87 LYS A N 1
ATOM 689 C CA . LYS A 1 87 ? -0.473 -10.605 -28.070 1.00 77.88 87 LYS A CA 1
ATOM 690 C C . LYS A 1 87 ? -0.731 -11.995 -27.462 1.00 77.88 87 LYS A C 1
ATOM 692 O O . LYS A 1 87 ? -0.924 -12.097 -26.258 1.00 77.88 87 LYS A O 1
ATOM 697 N N . ARG A 1 88 ? -0.730 -13.058 -28.280 1.00 78.69 88 ARG A N 1
ATOM 698 C CA . ARG A 1 88 ? -0.921 -14.441 -27.809 1.00 78.69 88 ARG A CA 1
ATOM 699 C C . ARG A 1 88 ? 0.283 -14.953 -27.025 1.00 78.69 88 ARG A C 1
ATOM 701 O O . ARG A 1 88 ? 0.090 -15.633 -26.023 1.00 78.69 88 ARG A O 1
ATOM 708 N N . ASP A 1 89 ? 1.492 -14.598 -27.449 1.00 79.06 89 ASP A N 1
ATOM 709 C CA . ASP A 1 89 ? 2.721 -15.036 -26.784 1.00 79.06 89 ASP A CA 1
ATOM 710 C C . ASP A 1 89 ? 2.797 -14.473 -25.368 1.00 79.06 89 ASP A C 1
ATOM 712 O O . ASP A 1 89 ? 3.043 -15.229 -24.432 1.00 79.06 89 ASP A O 1
ATOM 716 N N . VAL A 1 90 ? 2.473 -13.187 -25.201 1.00 78.56 90 VAL A N 1
ATOM 717 C CA . VAL A 1 90 ? 2.441 -12.515 -23.891 1.00 78.56 90 VAL A CA 1
ATOM 718 C C . VAL A 1 90 ? 1.441 -13.197 -22.949 1.00 78.56 90 VAL A C 1
ATOM 720 O O . VAL A 1 90 ? 1.819 -13.668 -21.880 1.00 78.56 90 VAL A O 1
ATOM 723 N N . LEU A 1 91 ? 0.189 -13.379 -23.384 1.00 76.44 91 LEU A N 1
ATOM 724 C CA . LEU A 1 91 ? -0.856 -14.005 -22.559 1.00 76.44 91 LEU A CA 1
ATOM 725 C C . LEU A 1 91 ? -0.554 -15.473 -22.203 1.00 76.44 91 LEU A C 1
ATOM 727 O O . LEU A 1 91 ? -1.002 -15.971 -21.172 1.00 76.44 91 LEU A O 1
ATOM 731 N N . SER A 1 92 ? 0.200 -16.181 -23.051 1.00 74.31 92 SER A N 1
ATOM 732 C CA . SER A 1 92 ? 0.602 -17.571 -22.801 1.00 74.31 92 SER A CA 1
ATOM 733 C C . SER A 1 92 ? 1.716 -17.711 -21.758 1.00 74.31 92 SER A C 1
ATOM 735 O O . SER A 1 92 ? 1.873 -18.784 -21.173 1.00 74.31 92 SER A O 1
ATOM 737 N N . GLN A 1 93 ? 2.507 -16.657 -21.544 1.00 67.81 93 GLN A N 1
ATOM 738 C CA . GLN A 1 93 ? 3.591 -16.645 -20.561 1.00 67.81 93 GLN A CA 1
ATOM 739 C C . GLN A 1 93 ? 3.071 -16.357 -19.154 1.00 67.81 93 GLN A C 1
ATOM 741 O O . GLN A 1 93 ? 3.525 -16.999 -18.209 1.00 67.81 93 GLN A O 1
ATOM 746 N N . ASP A 1 94 ? 2.068 -15.487 -19.031 1.00 62.38 94 ASP A N 1
ATOM 747 C CA . ASP A 1 94 ? 1.452 -15.145 -17.744 1.00 62.38 94 ASP A CA 1
ATOM 748 C C . ASP A 1 94 ? 0.569 -16.274 -17.174 1.00 62.38 94 ASP A C 1
ATOM 750 O O . ASP A 1 94 ? 0.294 -16.308 -15.976 1.00 62.38 94 ASP A O 1
ATOM 754 N N . HIS A 1 95 ? 0.145 -17.235 -18.008 1.00 54.97 95 HIS A N 1
ATOM 755 C CA . HIS A 1 95 ? -0.722 -18.347 -17.605 1.00 54.97 95 HIS A CA 1
ATOM 756 C C . HIS A 1 95 ? -0.155 -19.709 -18.070 1.00 54.97 95 HIS A C 1
ATOM 758 O O . HIS A 1 95 ? -0.585 -20.256 -19.093 1.00 54.97 95 HIS A O 1
ATOM 764 N N . PRO A 1 96 ? 0.783 -20.326 -17.322 1.00 53.00 96 PRO A N 1
ATOM 765 C CA . PRO A 1 96 ? 1.479 -21.544 -17.758 1.00 53.00 96 PRO A CA 1
ATOM 766 C C . PRO A 1 96 ? 0.543 -22.738 -18.019 1.00 53.00 96 PRO A C 1
ATOM 768 O O . PRO A 1 96 ? 0.838 -23.574 -18.872 1.00 53.00 96 PRO A O 1
ATOM 771 N N . HIS A 1 97 ? -0.626 -22.787 -17.371 1.00 48.69 97 HIS A N 1
ATOM 772 C 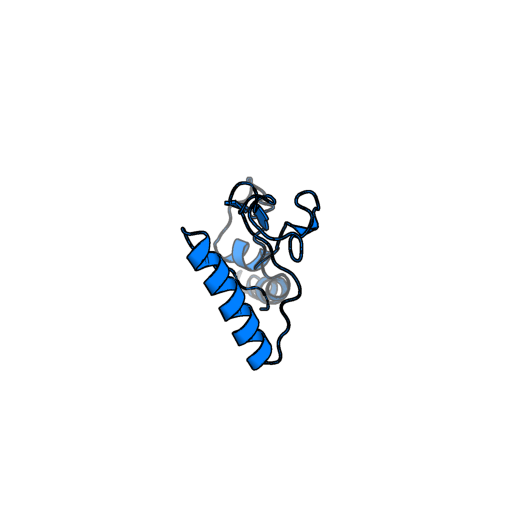CA . HIS A 1 97 ? -1.653 -23.809 -17.615 1.00 48.69 97 HIS A CA 1
ATOM 773 C C . HIS A 1 97 ? -2.355 -23.698 -18.978 1.00 48.69 97 HIS A C 1
ATOM 775 O O . HIS A 1 97 ? -2.894 -24.691 -19.458 1.00 48.69 97 HIS A O 1
ATOM 781 N N . LEU A 1 98 ? -2.346 -22.530 -19.627 1.00 45.66 98 LEU A N 1
ATOM 782 C CA . LEU A 1 98 ? -2.912 -22.375 -20.971 1.00 45.66 98 LEU A CA 1
ATOM 783 C C . LEU A 1 98 ? -1.917 -22.796 -22.057 1.00 45.66 98 LEU A C 1
ATOM 785 O O . LEU A 1 98 ? -2.328 -23.144 -23.161 1.00 45.66 98 LEU A O 1
ATOM 789 N N . ARG A 1 99 ? -0.614 -22.831 -21.753 1.00 49.47 99 ARG A N 1
ATOM 790 C CA . ARG A 1 99 ? 0.444 -23.139 -22.726 1.00 49.47 99 ARG A CA 1
ATOM 791 C C . ARG A 1 99 ? 0.270 -24.511 -23.390 1.00 49.47 99 ARG A C 1
ATOM 793 O O . ARG A 1 99 ? 0.534 -24.635 -24.582 1.00 49.47 99 ARG A O 1
ATOM 800 N N . SER A 1 100 ? -0.225 -25.512 -22.657 1.00 48.41 100 SER A N 1
ATOM 801 C CA . SER A 1 100 ? -0.465 -26.873 -23.168 1.00 48.41 100 SER A CA 1
ATOM 802 C C . SER A 1 100 ? -1.684 -26.989 -24.093 1.00 48.41 100 SER A C 1
ATOM 804 O O . SER A 1 100 ? -1.727 -27.874 -24.942 1.00 48.41 100 SER A O 1
ATOM 806 N N . ILE A 1 101 ? -2.664 -26.090 -23.967 1.00 52.44 101 ILE A N 1
ATOM 807 C CA . ILE A 1 101 ? -3.891 -26.106 -24.779 1.00 52.44 101 ILE A CA 1
ATOM 808 C C . ILE A 1 101 ? -3.626 -25.510 -26.172 1.00 52.44 101 ILE A C 1
ATOM 810 O O . ILE A 1 101 ? -4.223 -25.934 -27.163 1.00 52.44 101 ILE A O 1
ATOM 814 N N . TRP A 1 102 ? -2.697 -24.554 -26.272 1.00 47.78 102 TRP A N 1
ATOM 815 C CA . TRP A 1 102 ? -2.416 -23.833 -27.518 1.00 47.78 102 TRP A CA 1
ATOM 816 C C . TRP A 1 102 ? -1.338 -24.481 -28.391 1.00 47.78 102 TRP A C 1
ATOM 818 O O . TRP A 1 102 ? -1.455 -24.422 -29.616 1.00 47.78 102 TRP A O 1
ATOM 828 N N . THR A 1 103 ? -0.342 -25.163 -27.813 1.00 50.62 103 THR A N 1
ATOM 829 C CA . THR A 1 103 ? 0.662 -25.903 -28.605 1.00 50.62 103 THR A CA 1
ATOM 830 C C . THR A 1 103 ? 0.044 -27.037 -29.424 1.00 50.62 103 THR A C 1
ATOM 832 O O . THR A 1 103 ? 0.552 -27.364 -30.491 1.00 50.62 103 THR A O 1
ATOM 835 N N . SER A 1 104 ? -1.094 -27.585 -28.988 1.00 42.94 104 SER A N 1
ATOM 836 C CA . SER A 1 104 ? -1.794 -28.650 -29.711 1.00 42.94 104 SER A CA 1
ATOM 837 C C . SER A 1 104 ? -2.570 -28.150 -30.945 1.00 42.94 104 SER A C 1
ATOM 839 O O . SER A 1 104 ? -2.760 -28.906 -31.892 1.00 42.94 104 SER A O 1
ATOM 841 N N . ARG A 1 105 ? -2.965 -26.864 -31.003 1.00 45.00 105 ARG A N 1
ATOM 842 C CA . ARG A 1 105 ? -3.731 -26.310 -32.142 1.00 45.00 105 ARG A CA 1
ATOM 843 C C . ARG A 1 105 ? -2.874 -25.746 -33.282 1.00 45.00 105 ARG A C 1
ATOM 845 O O . ARG A 1 105 ? -3.379 -25.660 -34.397 1.00 45.00 105 ARG A O 1
ATOM 852 N N . SER A 1 106 ? -1.601 -25.412 -33.052 1.00 42.00 106 SER A N 1
ATOM 853 C CA . SER A 1 106 ? -0.705 -24.958 -34.136 1.00 42.00 106 SER A CA 1
ATOM 854 C C . SER A 1 106 ? -0.214 -26.085 -35.053 1.00 42.00 106 SER A C 1
ATOM 856 O O . SER A 1 106 ? 0.165 -25.807 -36.185 1.00 42.00 106 SER A O 1
ATOM 858 N N . CYS A 1 107 ? -0.275 -27.355 -34.636 1.00 42.00 107 CYS A N 1
ATOM 859 C CA . CYS A 1 107 ? 0.135 -28.487 -35.482 1.00 42.00 107 CYS A CA 1
ATOM 860 C C . CYS A 1 107 ? -0.926 -28.932 -36.512 1.00 42.00 107 CYS A C 1
ATOM 862 O O . CYS A 1 107 ? -0.724 -29.929 -37.198 1.00 42.00 107 CYS A O 1
ATOM 864 N N . HIS A 1 108 ? -2.063 -28.239 -36.633 1.00 40.53 108 HIS A N 1
ATOM 865 C CA . HIS A 1 108 ? -3.129 -28.590 -37.589 1.00 40.53 108 HIS A CA 1
ATOM 866 C C . HIS A 1 108 ? -3.321 -27.586 -38.727 1.00 40.53 108 HIS A C 1
ATOM 868 O O . HIS A 1 108 ? -4.274 -27.706 -39.490 1.00 40.53 108 HIS A O 1
ATOM 874 N N . PHE A 1 109 ? -2.408 -26.625 -38.886 1.00 37.00 109 PHE A N 1
ATOM 875 C CA . PHE A 1 109 ? -2.449 -25.679 -40.002 1.00 37.00 109 PHE A CA 1
ATOM 876 C C . PHE A 1 109 ? -1.121 -25.643 -40.765 1.00 37.00 109 PHE A C 1
ATOM 878 O O . PHE A 1 109 ? -0.521 -24.595 -40.965 1.00 37.00 109 PHE A O 1
ATOM 885 N N . GLN A 1 110 ? -0.653 -26.823 -41.165 1.00 40.03 110 GLN A N 1
ATOM 886 C CA . GLN A 1 110 ? 0.267 -27.003 -42.285 1.00 40.03 110 GLN A CA 1
ATOM 887 C C . GLN A 1 110 ? -0.156 -28.284 -43.013 1.00 40.03 110 GLN A C 1
ATOM 889 O O . GLN A 1 110 ? 0.195 -29.389 -42.607 1.00 40.03 110 GLN A O 1
ATOM 894 N N . SER A 1 111 ? -0.971 -28.105 -44.052 1.00 36.97 111 SER A 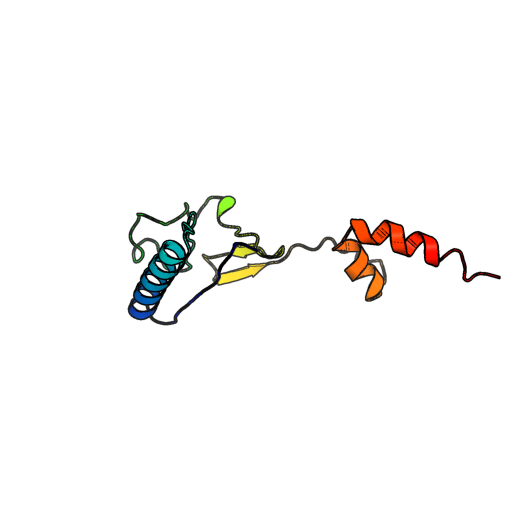N 1
ATOM 895 C CA . SER A 1 111 ? -1.152 -29.027 -45.173 1.00 36.97 111 SER A CA 1
ATOM 896 C C . SER A 1 111 ? -1.122 -28.214 -46.455 1.00 36.97 111 SER A C 1
ATOM 898 O O . SER A 1 111 ? -1.491 -27.019 -46.395 1.00 36.97 111 SER A O 1
#

pLDDT: mean 70.07, std 15.48, range [36.97, 92.88]

Radius of gyration: 20.74 Å; chains: 1; bounding box: 34×43×61 Å

Secondary structure (DSSP, 8-state):
--------SSHHHHHHHHHHHHHHHHHTT--------SS-TTTS-GGG---TTSGGG-EEETTEEEETTTTEEEE-----TTSPPPHHHHHHHH-TTTHHHHHTTGGGS--